Protein AF-A0A7C6RGY5-F1 (afdb_monomer_lite)

Structure (mmCIF, N/CA/C/O backbone):
data_AF-A0A7C6RGY5-F1
#
_entry.id   AF-A0A7C6RGY5-F1
#
loop_
_atom_site.group_PDB
_atom_site.id
_atom_site.type_symbol
_atom_site.label_atom_id
_atom_site.label_alt_id
_atom_site.label_comp_id
_atom_site.label_asym_id
_atom_site.label_entity_id
_atom_site.label_seq_id
_atom_site.pdbx_PDB_ins_code
_atom_site.Cartn_x
_atom_site.Cartn_y
_atom_site.Cartn_z
_atom_site.occupancy
_atom_site.B_iso_or_equiv
_atom_site.auth_seq_id
_atom_site.auth_comp_id
_atom_site.auth_asym_id
_atom_site.auth_atom_id
_atom_site.pdbx_PDB_model_num
ATOM 1 N N . PHE A 1 1 ? 31.732 -3.928 -1.307 1.00 46.62 1 PHE A N 1
ATOM 2 C CA . PHE A 1 1 ? 31.475 -3.858 -2.756 1.00 46.62 1 PHE A CA 1
ATOM 3 C C . PHE A 1 1 ? 30.424 -2.795 -2.995 1.00 46.62 1 PHE A C 1
ATOM 5 O O . PHE A 1 1 ? 29.239 -3.044 -2.845 1.00 46.62 1 PHE A O 1
ATOM 12 N N . ALA A 1 2 ? 30.894 -1.570 -3.210 1.00 48.50 2 ALA A N 1
ATOM 13 C CA . ALA A 1 2 ? 30.064 -0.435 -3.572 1.00 48.50 2 ALA A CA 1
ATOM 14 C C . ALA A 1 2 ? 29.939 -0.418 -5.101 1.00 48.50 2 ALA A C 1
ATOM 16 O O . ALA A 1 2 ? 30.964 -0.424 -5.782 1.00 48.50 2 ALA A O 1
ATOM 17 N N . GLY A 1 3 ? 28.709 -0.424 -5.619 1.00 54.06 3 GLY A N 1
ATOM 18 C CA . GLY A 1 3 ? 28.431 -0.289 -7.050 1.00 54.06 3 GLY A CA 1
ATOM 19 C C . GLY A 1 3 ? 27.395 -1.284 -7.566 1.00 54.06 3 GLY A C 1
ATOM 20 O O . GLY A 1 3 ? 27.768 -2.262 -8.200 1.00 54.06 3 GLY A O 1
ATOM 21 N N . GLY A 1 4 ? 26.112 -1.005 -7.330 1.00 47.78 4 GLY A N 1
ATOM 22 C CA . GLY A 1 4 ? 24.987 -1.634 -8.029 1.00 47.78 4 GLY A CA 1
ATOM 23 C C . GLY A 1 4 ? 24.182 -0.545 -8.735 1.00 47.78 4 GLY A C 1
ATOM 24 O O . GLY A 1 4 ? 23.788 0.436 -8.107 1.00 47.78 4 GLY A O 1
ATOM 25 N N . ARG A 1 5 ? 24.067 -0.666 -10.056 1.00 60.47 5 ARG A N 1
ATOM 26 C CA . ARG A 1 5 ? 23.446 0.270 -11.003 1.00 60.47 5 ARG A CA 1
ATOM 27 C C . ARG A 1 5 ? 21.914 0.138 -10.980 1.00 60.47 5 ARG A C 1
ATOM 29 O O . ARG A 1 5 ? 21.368 -0.819 -10.444 1.00 60.47 5 ARG A O 1
ATOM 36 N N . GLY A 1 6 ? 21.220 1.114 -11.573 1.00 54.25 6 GLY A N 1
ATOM 37 C CA . GLY A 1 6 ? 19.752 1.201 -11.662 1.00 54.25 6 GLY A CA 1
ATOM 38 C C . GLY A 1 6 ? 19.055 0.134 -12.524 1.00 54.25 6 GLY A C 1
ATOM 39 O O . GLY A 1 6 ? 17.954 0.382 -13.005 1.00 54.25 6 GLY A O 1
ATOM 40 N N . ASP A 1 7 ? 19.693 -1.012 -12.741 1.00 56.50 7 ASP A N 1
ATOM 41 C CA . ASP A 1 7 ? 19.262 -2.151 -13.555 1.00 56.50 7 ASP A CA 1
ATOM 42 C C . ASP A 1 7 ? 19.244 -3.486 -12.782 1.00 56.50 7 ASP A C 1
ATOM 44 O O . ASP A 1 7 ? 18.767 -4.491 -13.307 1.00 56.50 7 ASP A O 1
ATOM 48 N N . GLU A 1 8 ? 19.693 -3.517 -11.523 1.00 63.53 8 GLU A N 1
ATOM 49 C CA . GLU A 1 8 ? 19.630 -4.724 -10.696 1.00 63.53 8 GLU A CA 1
ATOM 50 C C . GLU A 1 8 ? 18.254 -4.854 -10.021 1.00 63.53 8 GLU A C 1
ATOM 52 O O . GLU A 1 8 ? 17.800 -3.955 -9.303 1.00 63.53 8 GLU A O 1
ATOM 57 N N . TYR A 1 9 ? 17.573 -5.985 -10.256 1.00 67.44 9 TYR A N 1
ATOM 58 C CA . TYR A 1 9 ? 16.311 -6.321 -9.595 1.00 67.44 9 TYR A CA 1
ATOM 59 C C . TYR A 1 9 ? 16.514 -6.284 -8.079 1.00 67.44 9 TYR A C 1
ATOM 61 O O . TYR A 1 9 ? 17.121 -7.176 -7.487 1.00 67.44 9 TYR A O 1
ATOM 69 N N . THR A 1 10 ? 16.012 -5.226 -7.448 1.00 77.00 10 THR A N 1
ATOM 70 C CA . THR A 1 10 ? 16.072 -5.081 -6.000 1.00 77.00 10 THR A CA 1
ATOM 71 C C . THR A 1 10 ? 14.857 -5.779 -5.400 1.00 77.00 10 THR A C 1
ATOM 73 O O . THR A 1 10 ? 13.738 -5.294 -5.585 1.00 77.00 10 THR A O 1
ATOM 76 N N . PRO A 1 11 ? 15.034 -6.896 -4.672 1.00 84.88 11 PRO A N 1
ATOM 77 C CA . PRO A 1 11 ? 13.931 -7.508 -3.947 1.00 84.88 11 PRO A CA 1
ATOM 78 C C . PRO A 1 11 ? 13.323 -6.500 -2.966 1.00 84.88 11 PRO A C 1
ATOM 80 O O . PRO A 1 11 ? 14.032 -5.808 -2.225 1.00 84.88 11 PRO A O 1
ATOM 83 N N . ALA A 1 12 ? 11.996 -6.428 -2.969 1.00 88.44 12 ALA A N 1
ATOM 84 C CA . ALA A 1 12 ? 11.230 -5.503 -2.153 1.00 88.44 12 ALA A CA 1
ATOM 85 C C . ALA A 1 12 ? 10.088 -6.230 -1.441 1.00 88.44 12 ALA A C 1
ATOM 87 O O . ALA A 1 12 ? 9.511 -7.179 -1.972 1.00 88.44 12 ALA A O 1
ATOM 88 N N . VAL A 1 13 ? 9.767 -5.765 -0.237 1.00 92.19 13 VAL A N 1
ATOM 89 C CA . VAL A 1 13 ? 8.697 -6.302 0.606 1.00 92.19 13 VAL A CA 1
ATOM 90 C C . VAL A 1 13 ? 7.776 -5.157 1.004 1.00 92.19 13 VAL A C 1
ATOM 92 O O . VAL A 1 13 ? 8.243 -4.083 1.387 1.00 92.19 13 VAL A O 1
ATOM 95 N N . ILE A 1 14 ? 6.467 -5.394 0.928 1.00 94.31 14 ILE A N 1
ATOM 96 C CA . ILE A 1 14 ? 5.479 -4.566 1.619 1.00 94.31 14 ILE A CA 1
ATOM 97 C C . ILE A 1 14 ? 5.295 -5.146 3.018 1.00 94.31 14 ILE A C 1
ATOM 99 O O . ILE A 1 14 ? 4.919 -6.309 3.157 1.00 94.31 14 ILE A O 1
ATOM 103 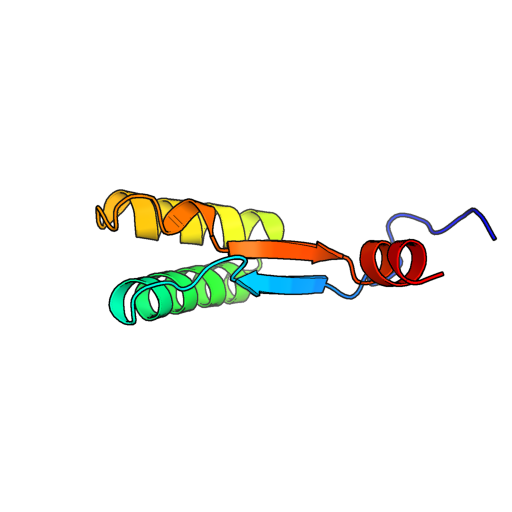N N . ALA A 1 15 ? 5.557 -4.341 4.043 1.00 93.25 15 ALA A N 1
ATOM 104 C CA . ALA A 1 15 ? 5.360 -4.722 5.436 1.00 93.25 15 ALA A CA 1
ATOM 105 C C . ALA A 1 15 ? 4.308 -3.834 6.106 1.00 93.25 15 ALA A C 1
ATOM 107 O O . ALA A 1 15 ? 4.139 -2.669 5.745 1.00 93.25 15 ALA A O 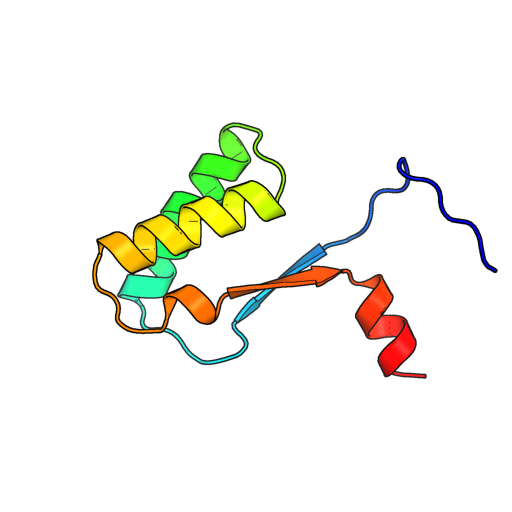1
ATOM 108 N N . MET A 1 16 ? 3.623 -4.387 7.107 1.00 95.75 16 MET A N 1
ATOM 109 C CA . MET A 1 16 ? 2.701 -3.649 7.970 1.00 95.75 16 MET A CA 1
ATOM 110 C C . MET A 1 16 ? 3.422 -3.352 9.283 1.00 95.75 16 MET A C 1
ATOM 112 O O . MET A 1 16 ? 3.606 -4.250 10.101 1.00 95.75 16 MET A O 1
ATOM 116 N N . GLN A 1 17 ? 3.887 -2.111 9.469 1.00 91.75 17 GLN A N 1
ATOM 117 C CA . GLN A 1 17 ? 4.689 -1.747 10.653 1.00 91.75 17 GLN A CA 1
ATOM 118 C C . GLN A 1 17 ? 3.873 -1.733 11.964 1.00 91.75 17 GLN A C 1
ATOM 120 O O . GLN A 1 17 ? 4.435 -1.802 13.052 1.00 91.75 17 GLN A O 1
ATOM 125 N N . PHE A 1 18 ? 2.545 -1.675 11.848 1.00 93.50 18 PHE A N 1
ATOM 126 C CA . PHE A 1 18 ? 1.552 -1.811 12.912 1.00 93.50 18 PHE A CA 1
ATOM 127 C C . PHE A 1 18 ? 0.413 -2.714 12.418 1.00 93.50 18 PHE A C 1
ATOM 129 O O . PHE A 1 18 ? 0.308 -2.998 11.223 1.00 93.50 18 PHE A O 1
ATOM 136 N N . ALA A 1 19 ? -0.457 -3.159 13.323 1.00 95.25 19 ALA A N 1
ATOM 137 C CA . ALA A 1 19 ? -1.680 -3.842 12.919 1.00 95.25 19 ALA A CA 1
ATOM 138 C C . ALA A 1 19 ? -2.622 -2.871 12.186 1.00 95.25 19 ALA A C 1
ATOM 140 O O . ALA A 1 19 ? -2.695 -1.689 12.526 1.00 95.25 19 ALA A O 1
ATOM 141 N N . ILE A 1 20 ? -3.347 -3.393 11.201 1.00 96.50 20 ILE A N 1
ATOM 142 C CA . ILE A 1 20 ? -4.447 -2.707 10.517 1.00 96.50 20 ILE A CA 1
ATOM 143 C C . ILE A 1 20 ? -5.712 -3.553 10.640 1.00 96.50 20 ILE A C 1
ATOM 145 O O . ILE A 1 20 ? -5.640 -4.761 10.878 1.00 96.50 20 ILE A O 1
ATOM 149 N N . SER A 1 21 ? -6.865 -2.918 10.484 1.00 97.62 21 SER A N 1
ATOM 150 C CA . SER A 1 21 ? -8.154 -3.601 10.444 1.00 97.62 21 SER A CA 1
ATOM 151 C C . SER A 1 21 ? -8.302 -4.483 9.195 1.00 97.62 21 SER A C 1
ATOM 153 O O . SER A 1 21 ? -7.656 -4.260 8.171 1.00 97.62 21 SER A O 1
ATOM 155 N N . ASP A 1 22 ? -9.198 -5.472 9.254 1.00 97.19 22 ASP A N 1
ATOM 156 C CA . ASP A 1 22 ? -9.508 -6.356 8.117 1.00 97.19 22 ASP A CA 1
ATOM 157 C C . ASP A 1 22 ? -10.060 -5.581 6.903 1.00 97.19 22 ASP A C 1
ATOM 159 O O . ASP A 1 22 ? -9.673 -5.812 5.754 1.00 97.19 22 ASP A O 1
ATOM 163 N N . VAL A 1 23 ? -10.891 -4.567 7.169 1.00 97.25 23 VAL A N 1
ATOM 164 C CA . VAL A 1 23 ? -11.408 -3.650 6.142 1.00 97.25 23 VAL A CA 1
ATOM 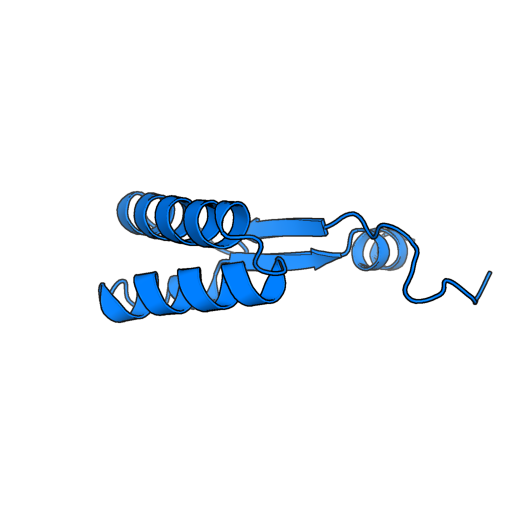165 C C . VAL A 1 23 ? -10.259 -2.896 5.471 1.00 97.25 23 VAL A C 1
ATOM 167 O O . VAL A 1 23 ? -10.201 -2.824 4.243 1.00 97.25 23 VAL A O 1
ATOM 170 N N . ALA A 1 24 ? -9.311 -2.376 6.252 1.00 97.44 24 ALA A N 1
ATOM 171 C CA . ALA A 1 24 ? -8.149 -1.680 5.717 1.00 97.44 24 ALA A CA 1
ATOM 172 C C . ALA A 1 24 ? -7.212 -2.596 4.934 1.00 97.44 24 ALA A C 1
ATOM 174 O O . ALA A 1 24 ? -6.731 -2.192 3.877 1.00 97.44 24 ALA A O 1
ATOM 175 N N . ALA A 1 25 ? -7.001 -3.830 5.395 1.00 97.44 25 ALA A N 1
ATOM 176 C CA . ALA A 1 25 ? -6.237 -4.835 4.664 1.00 97.44 25 ALA A CA 1
ATOM 177 C C . ALA A 1 25 ? -6.881 -5.157 3.308 1.00 97.44 25 ALA A C 1
ATOM 179 O O . ALA A 1 25 ? -6.180 -5.229 2.299 1.00 97.44 25 ALA A O 1
ATOM 180 N N . THR A 1 26 ? -8.210 -5.275 3.267 1.00 98.19 26 THR A N 1
ATOM 181 C CA . THR A 1 26 ? -8.965 -5.532 2.033 1.00 98.19 26 THR A CA 1
ATOM 182 C C . THR A 1 26 ? -8.852 -4.369 1.048 1.00 98.19 26 THR A C 1
ATOM 184 O O . THR A 1 26 ? -8.501 -4.583 -0.112 1.00 98.19 26 THR A O 1
ATOM 187 N N . VAL A 1 27 ? -9.091 -3.131 1.501 1.00 98.25 27 VAL A N 1
ATOM 188 C CA . VAL A 1 27 ? -8.968 -1.923 0.661 1.00 98.25 27 VAL A CA 1
ATOM 189 C C . VAL A 1 27 ? -7.538 -1.758 0.151 1.00 98.25 27 VAL A C 1
ATOM 191 O O . VAL A 1 27 ? -7.332 -1.501 -1.035 1.00 98.25 27 VAL A O 1
ATOM 194 N N . PHE A 1 28 ? -6.551 -1.947 1.031 1.00 98.38 28 PHE A N 1
ATOM 195 C CA . PHE A 1 28 ? -5.140 -1.897 0.670 1.00 98.38 28 PHE A CA 1
ATOM 196 C C . PHE A 1 28 ? -4.808 -2.920 -0.418 1.00 98.38 28 PHE A C 1
ATOM 198 O O . PHE A 1 28 ? -4.266 -2.545 -1.454 1.00 98.38 28 PHE A O 1
ATOM 205 N N . ALA A 1 29 ? -5.132 -4.197 -0.194 1.00 98.00 29 ALA A N 1
ATOM 206 C CA . ALA A 1 29 ? -4.789 -5.275 -1.114 1.00 98.00 29 ALA A CA 1
ATOM 207 C C . ALA A 1 29 ? -5.465 -5.083 -2.474 1.00 98.00 29 ALA A C 1
ATOM 209 O O . ALA A 1 29 ? -4.805 -5.217 -3.502 1.00 98.00 29 ALA A O 1
ATOM 210 N N . HIS A 1 30 ? -6.750 -4.720 -2.481 1.00 98.38 30 HIS A N 1
ATOM 211 C CA . HIS A 1 30 ? -7.492 -4.472 -3.711 1.00 98.38 30 HIS A CA 1
ATOM 212 C C . HIS A 1 30 ? -6.820 -3.387 -4.558 1.00 98.38 30 HIS A C 1
ATOM 214 O O . HIS A 1 30 ? -6.474 -3.632 -5.712 1.00 98.38 30 HIS A O 1
ATOM 220 N N . GLU A 1 31 ? -6.578 -2.209 -3.984 1.00 98.50 31 GLU A N 1
ATOM 221 C CA . GLU A 1 31 ? -6.003 -1.089 -4.732 1.00 98.50 31 GLU A CA 1
ATOM 222 C C . GLU A 1 31 ? -4.538 -1.340 -5.111 1.00 98.50 31 GLU A C 1
ATOM 224 O O . GLU A 1 31 ? -4.125 -1.076 -6.239 1.00 98.50 31 GLU A O 1
ATOM 229 N N . PHE A 1 32 ? -3.746 -1.903 -4.193 1.00 98.38 32 PHE A N 1
ATOM 230 C CA . PHE A 1 32 ? -2.333 -2.181 -4.433 1.00 98.38 32 PHE A CA 1
ATOM 231 C C . PHE A 1 32 ? -2.136 -3.194 -5.564 1.00 98.38 32 PHE A C 1
ATOM 233 O O . PHE A 1 32 ? -1.328 -2.959 -6.468 1.00 98.38 32 PHE A O 1
ATOM 240 N N . TYR A 1 33 ? -2.864 -4.316 -5.536 1.00 97.88 33 TYR A N 1
ATOM 241 C CA . TYR A 1 33 ? -2.742 -5.336 -6.576 1.00 97.88 33 TYR A CA 1
ATOM 242 C C . TYR A 1 33 ? -3.364 -4.892 -7.899 1.00 97.88 33 TYR A C 1
ATOM 244 O O . TYR A 1 33 ? -2.816 -5.248 -8.939 1.00 97.88 33 TYR A O 1
ATOM 252 N N . THR A 1 34 ? -4.411 -4.060 -7.881 1.00 98.62 34 THR A N 1
ATOM 253 C CA . THR A 1 34 ? -4.954 -3.435 -9.101 1.00 98.62 34 THR A CA 1
ATOM 254 C C . THR A 1 34 ? -3.912 -2.528 -9.754 1.00 98.62 34 THR A C 1
ATOM 256 O O . THR A 1 34 ? -3.515 -2.779 -10.886 1.00 98.62 34 THR A O 1
ATOM 259 N N . ALA A 1 35 ? -3.360 -1.555 -9.021 1.00 98.31 35 ALA A N 1
ATOM 260 C CA . ALA A 1 35 ? -2.343 -0.649 -9.561 1.00 98.31 35 ALA A CA 1
ATOM 261 C C . ALA A 1 35 ? -1.084 -1.398 -10.038 1.00 98.31 35 ALA A C 1
ATOM 263 O O . ALA A 1 35 ? -0.477 -1.046 -11.049 1.00 98.31 35 ALA A O 1
ATOM 264 N N . THR A 1 36 ? -0.693 -2.462 -9.329 1.00 97.31 36 THR A N 1
ATOM 265 C CA . THR A 1 36 ? 0.420 -3.325 -9.751 1.00 97.31 36 THR A CA 1
ATOM 266 C C . THR A 1 36 ? 0.096 -4.060 -11.054 1.00 97.31 36 THR A C 1
ATOM 268 O O . THR A 1 36 ? 0.942 -4.106 -11.947 1.00 97.31 36 THR A O 1
ATOM 271 N N . ALA A 1 37 ? -1.115 -4.610 -11.188 1.00 98.19 37 ALA A N 1
ATOM 272 C CA . ALA A 1 37 ? -1.572 -5.261 -12.416 1.00 98.19 37 ALA A CA 1
ATOM 273 C C . ALA A 1 37 ? -1.6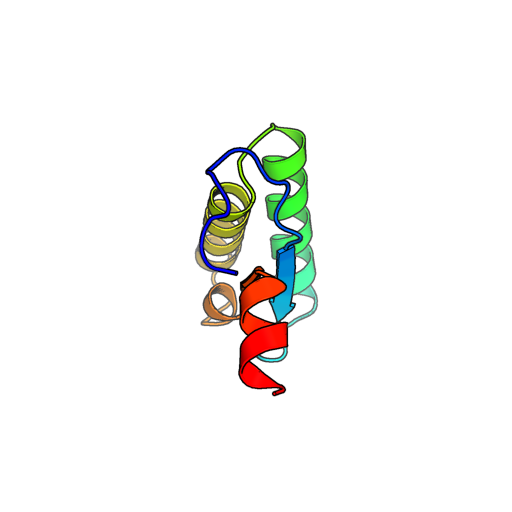63 -4.276 -13.596 1.00 98.19 37 ALA A C 1
ATOM 275 O O . ALA A 1 37 ? -1.354 -4.653 -14.724 1.00 98.19 37 ALA A O 1
ATOM 276 N N . ASP A 1 38 ? -1.969 -3.007 -13.320 1.00 98.12 38 ASP A N 1
ATOM 277 C CA . ASP A 1 38 ? -1.954 -1.910 -14.296 1.00 98.12 38 ASP A CA 1
ATOM 278 C C . ASP A 1 38 ? -0.530 -1.447 -14.676 1.00 98.12 38 ASP A C 1
ATOM 280 O O . ASP A 1 38 ? -0.355 -0.533 -15.483 1.00 98.12 38 ASP A O 1
ATOM 284 N N . GLY A 1 39 ? 0.514 -2.068 -14.115 1.00 96.69 39 GLY A N 1
ATOM 285 C CA . GLY A 1 39 ? 1.915 -1.813 -14.460 1.00 96.69 39 GLY A CA 1
ATOM 286 C C . GLY A 1 39 ? 2.575 -0.680 -13.672 1.00 96.69 39 GLY A C 1
ATOM 287 O O . GLY A 1 39 ? 3.648 -0.205 -14.055 1.00 96.69 39 GLY A O 1
ATOM 288 N N . TYR A 1 40 ? 1.973 -0.228 -12.570 1.00 97.31 40 TYR A N 1
ATOM 289 C CA . TYR A 1 40 ? 2.562 0.818 -11.741 1.00 97.31 40 TYR A CA 1
ATOM 290 C C . TYR A 1 40 ? 3.798 0.281 -11.010 1.00 97.31 40 TYR A C 1
ATOM 292 O O . TYR A 1 40 ? 3.822 -0.844 -10.509 1.00 97.31 40 TYR A O 1
ATOM 300 N N . ALA A 1 41 ? 4.824 1.125 -10.866 1.00 93.81 41 ALA A N 1
ATOM 301 C CA . ALA A 1 41 ? 5.946 0.823 -9.980 1.00 93.81 41 ALA A CA 1
ATOM 302 C C . ALA A 1 41 ? 5.454 0.624 -8.533 1.00 93.81 41 ALA A C 1
ATOM 304 O O . ALA A 1 41 ? 4.551 1.334 -8.089 1.00 93.81 41 ALA A O 1
ATOM 305 N N . LEU A 1 42 ? 6.092 -0.264 -7.759 1.00 93.81 42 LEU A N 1
ATOM 306 C CA . LEU A 1 42 ? 5.645 -0.633 -6.401 1.00 93.81 42 LEU A CA 1
ATOM 307 C C . LEU A 1 42 ? 5.414 0.572 -5.475 1.00 93.81 42 LEU A C 1
ATOM 309 O O . LEU A 1 42 ? 4.439 0.610 -4.730 1.00 93.81 42 LEU A O 1
ATOM 313 N N . GLY A 1 43 ? 6.278 1.591 -5.538 1.00 94.06 43 GLY A N 1
ATOM 314 C CA . GLY A 1 43 ? 6.100 2.821 -4.760 1.00 94.06 43 GLY A CA 1
ATOM 315 C C . GLY A 1 43 ? 4.878 3.646 -5.190 1.00 94.06 43 GLY A C 1
ATOM 316 O O . GLY A 1 43 ? 4.225 4.265 -4.349 1.00 94.06 43 GLY A O 1
ATOM 317 N N . ALA A 1 44 ? 4.542 3.631 -6.482 1.00 96.69 44 ALA A N 1
ATOM 318 C CA . ALA A 1 44 ? 3.341 4.271 -7.007 1.00 96.69 44 ALA A CA 1
ATOM 319 C C . ALA A 1 44 ? 2.083 3.476 -6.631 1.00 96.69 44 ALA A C 1
ATOM 321 O O . ALA A 1 44 ? 1.142 4.077 -6.121 1.00 96.69 44 ALA A O 1
ATOM 322 N N . ALA A 1 45 ? 2.100 2.146 -6.759 1.00 98.12 45 ALA A N 1
ATOM 323 C CA . ALA A 1 45 ? 1.010 1.279 -6.306 1.00 98.12 45 ALA A CA 1
ATOM 324 C C . ALA A 1 45 ? 0.737 1.441 -4.798 1.00 98.12 45 ALA A C 1
ATOM 326 O O . ALA A 1 45 ? -0.404 1.631 -4.383 1.00 98.12 45 ALA A O 1
ATOM 327 N N . LEU A 1 46 ? 1.790 1.490 -3.971 1.00 97.56 46 LEU A N 1
ATOM 328 C CA . LEU A 1 46 ? 1.672 1.787 -2.539 1.00 97.56 46 LEU A CA 1
ATOM 329 C C . LEU A 1 46 ? 1.053 3.171 -2.295 1.00 97.56 46 LEU A C 1
ATOM 331 O O . LEU A 1 46 ? 0.250 3.347 -1.381 1.00 97.56 46 LEU A O 1
ATOM 335 N N . ARG A 1 47 ? 1.414 4.183 -3.089 1.00 97.81 47 ARG A N 1
ATOM 336 C CA . ARG A 1 47 ? 0.816 5.516 -2.961 1.00 97.81 47 ARG A CA 1
ATOM 337 C C . ARG A 1 47 ? -0.683 5.495 -3.256 1.00 97.81 47 ARG A C 1
ATOM 339 O O . ARG A 1 47 ? -1.422 6.113 -2.495 1.00 97.81 47 ARG A O 1
ATOM 346 N N . GLU A 1 48 ? -1.117 4.817 -4.313 1.00 98.31 48 GLU A N 1
ATOM 347 C CA . GLU A 1 48 ? -2.543 4.736 -4.653 1.00 98.31 48 GLU A CA 1
ATOM 348 C C . GLU A 1 48 ? -3.325 3.945 -3.594 1.00 98.31 48 GLU A C 1
ATOM 350 O O . GLU A 1 48 ? -4.332 4.442 -3.094 1.00 98.31 48 GLU A O 1
ATOM 355 N N . ALA A 1 49 ? -2.784 2.829 -3.096 1.00 98.00 49 ALA A N 1
ATOM 356 C CA . ALA A 1 49 ? -3.397 2.082 -1.996 1.00 98.00 49 ALA A CA 1
ATOM 357 C C . ALA A 1 49 ? -3.594 2.929 -0.726 1.00 98.00 49 ALA A C 1
ATOM 359 O O . ALA A 1 49 ? -4.666 2.918 -0.119 1.00 98.00 49 ALA A O 1
ATOM 360 N N . ARG A 1 50 ? -2.599 3.747 -0.351 1.00 97.62 50 ARG A N 1
ATOM 361 C CA . ARG A 1 50 ? -2.727 4.669 0.792 1.00 97.62 50 ARG A CA 1
ATOM 362 C C . ARG A 1 50 ? -3.787 5.745 0.568 1.00 97.62 50 ARG A C 1
ATOM 364 O O . ARG A 1 50 ? -4.492 6.098 1.512 1.00 97.62 50 ARG A O 1
ATOM 371 N N . LYS A 1 51 ? -3.932 6.253 -0.660 1.00 97.75 51 LYS A N 1
ATOM 372 C CA . LYS A 1 51 ? -5.016 7.190 -0.991 1.00 97.75 51 LYS A CA 1
ATOM 373 C C . LYS A 1 51 ? -6.377 6.520 -0.861 1.00 97.75 51 LYS A C 1
ATOM 375 O O . LYS A 1 51 ? -7.251 7.112 -0.245 1.00 97.75 51 LYS A O 1
ATOM 380 N N . ALA A 1 52 ? -6.548 5.298 -1.366 1.00 97.56 52 ALA A N 1
ATOM 381 C CA . ALA A 1 52 ? -7.808 4.570 -1.238 1.00 97.56 52 ALA A CA 1
ATOM 382 C C . ALA A 1 52 ? -8.197 4.362 0.235 1.00 97.56 52 ALA A C 1
ATOM 384 O O . ALA A 1 52 ? -9.326 4.661 0.620 1.00 97.56 52 ALA A O 1
ATOM 385 N N . MET A 1 53 ? -7.248 3.953 1.085 1.00 97.12 53 MET A N 1
ATOM 386 C CA . MET A 1 53 ? -7.476 3.836 2.533 1.00 97.12 53 MET A CA 1
ATOM 387 C C . MET A 1 53 ? -7.866 5.177 3.174 1.00 97.12 53 MET A C 1
ATOM 389 O O . MET A 1 53 ? -8.777 5.230 4.000 1.00 97.12 53 MET A O 1
ATOM 393 N N . PHE A 1 54 ? -7.198 6.267 2.781 1.00 94.50 54 PHE A N 1
ATOM 394 C CA . PHE A 1 54 ? -7.508 7.615 3.259 1.00 94.50 54 PHE A CA 1
ATOM 395 C C . PHE A 1 54 ? -8.908 8.072 2.821 1.00 94.50 54 PHE A C 1
ATOM 397 O O . PHE A 1 54 ? -9.673 8.592 3.631 1.00 94.50 54 PHE A O 1
ATOM 404 N N . THR A 1 55 ? -9.278 7.834 1.560 1.00 95.56 55 THR A N 1
ATOM 405 C CA . THR A 1 55 ? -10.599 8.163 1.007 1.00 95.56 55 THR A CA 1
ATOM 406 C C . THR A 1 55 ? -11.719 7.371 1.680 1.00 95.56 55 THR A C 1
ATOM 408 O O . THR A 1 55 ? -12.799 7.917 1.888 1.00 95.56 55 THR A O 1
ATOM 411 N N . GLN A 1 56 ? -11.454 6.129 2.087 1.00 93.44 56 GLN A N 1
ATOM 412 C CA . GLN A 1 56 ? -12.374 5.297 2.873 1.00 93.44 56 GLN A CA 1
ATOM 413 C C . GLN A 1 56 ? -12.418 5.675 4.368 1.00 93.44 56 GLN A C 1
ATOM 415 O O . GLN A 1 56 ? -13.074 4.998 5.153 1.00 93.44 56 GLN A O 1
ATOM 420 N N . GLN A 1 57 ? -11.735 6.755 4.777 1.00 90.69 57 GLN A N 1
ATOM 421 C CA . GLN A 1 57 ? -11.767 7.307 6.138 1.00 90.69 57 GLN A CA 1
ATOM 422 C C . GLN A 1 57 ? -11.331 6.305 7.225 1.00 90.69 57 GLN A C 1
ATOM 424 O O . GLN A 1 57 ? -11.772 6.385 8.371 1.00 90.69 57 GLN A O 1
ATOM 429 N N . LEU A 1 58 ? -10.401 5.402 6.896 1.00 88.44 58 LEU A N 1
ATOM 430 C CA . LEU A 1 58 ? -9.888 4.349 7.789 1.00 88.44 58 LEU A CA 1
ATOM 431 C C . LEU A 1 58 ? -8.868 4.867 8.829 1.00 88.44 58 LEU A C 1
ATOM 433 O O . LEU A 1 58 ? -7.905 4.192 9.191 1.00 88.44 58 LEU A O 1
ATOM 437 N N . GLY A 1 59 ? -9.046 6.105 9.294 1.00 89.19 59 GLY A N 1
ATOM 438 C CA . GLY A 1 59 ? -8.176 6.741 10.280 1.00 89.19 59 GLY A CA 1
ATOM 439 C C . GLY A 1 59 ? -6.734 6.912 9.796 1.00 89.19 59 GLY A C 1
ATOM 440 O O . GLY A 1 59 ? -6.489 7.389 8.691 1.00 89.19 59 GLY A O 1
ATOM 441 N N . VAL A 1 60 ? -5.768 6.560 10.647 1.00 92.56 60 VAL A N 1
ATOM 442 C CA . VAL A 1 60 ? -4.321 6.684 10.371 1.00 92.56 60 VAL A CA 1
ATOM 443 C C . VAL A 1 60 ? -3.699 5.405 9.801 1.00 92.56 60 VAL A C 1
ATOM 445 O O . VAL A 1 60 ? -2.500 5.377 9.535 1.00 92.56 60 VAL A O 1
ATOM 448 N N . GLU A 1 61 ? -4.498 4.357 9.573 1.00 96.31 61 GLU A N 1
ATOM 449 C CA . GLU A 1 61 ? -4.011 3.049 9.107 1.00 96.31 61 GLU A CA 1
ATOM 450 C C . GLU A 1 61 ? -3.362 3.119 7.717 1.00 96.31 61 GLU A C 1
ATOM 452 O O . GLU A 1 61 ? -2.498 2.306 7.396 1.00 96.31 61 GLU A O 1
ATOM 457 N N . TRP A 1 62 ? -3.692 4.134 6.909 1.00 95.19 62 TRP A N 1
ATOM 458 C CA . TRP A 1 62 ? -3.038 4.388 5.619 1.00 95.19 62 TRP A CA 1
ATOM 459 C C . TRP A 1 62 ? -1.525 4.627 5.745 1.00 95.19 62 TRP A C 1
ATOM 461 O O . TRP A 1 62 ? -0.794 4.437 4.778 1.00 95.19 62 TRP A O 1
ATOM 471 N N . ALA A 1 63 ? -1.028 5.052 6.908 1.00 94.38 63 ALA A N 1
ATOM 472 C CA . ALA A 1 63 ? 0.398 5.286 7.127 1.00 94.38 63 ALA A CA 1
ATOM 473 C C . ALA A 1 63 ? 1.168 4.005 7.503 1.00 94.38 63 ALA A C 1
ATOM 475 O O . ALA A 1 63 ? 2.394 4.035 7.614 1.00 94.38 63 ALA A O 1
ATOM 476 N N . THR A 1 64 ? 0.469 2.888 7.713 1.00 95.56 64 THR A N 1
ATOM 477 C CA . THR A 1 64 ? 1.045 1.630 8.199 1.00 95.56 64 THR A CA 1
ATOM 478 C C . THR A 1 64 ? 1.792 0.806 7.139 1.00 95.56 64 THR A C 1
ATOM 480 O O . THR A 1 64 ? 2.843 0.254 7.474 1.00 95.56 64 THR A O 1
ATOM 483 N N . PRO A 1 65 ? 1.322 0.691 5.881 1.00 95.69 65 PRO A N 1
ATOM 484 C CA . PRO A 1 65 ? 2.030 -0.088 4.872 1.00 95.69 65 PRO A CA 1
ATOM 485 C C . PRO A 1 65 ? 3.327 0.613 4.438 1.00 95.69 65 PRO A C 1
ATOM 487 O O . PRO A 1 65 ? 3.311 1.769 4.002 1.00 95.69 65 PRO A O 1
ATOM 490 N N . VAL A 1 66 ? 4.454 -0.096 4.529 1.00 94.88 66 VAL A N 1
ATOM 491 C CA . VAL A 1 66 ? 5.790 0.410 4.183 1.00 94.88 66 VAL A CA 1
ATOM 492 C C . VAL A 1 66 ? 6.443 -0.441 3.098 1.00 94.88 66 VAL A C 1
ATOM 494 O O . VAL A 1 66 ? 6.338 -1.666 3.107 1.00 94.88 66 VAL A O 1
ATOM 497 N N . LEU A 1 67 ? 7.131 0.215 2.159 1.00 92.62 67 LEU A N 1
ATOM 498 C CA . LEU A 1 67 ? 7.968 -0.448 1.160 1.00 92.62 67 LEU A CA 1
ATOM 499 C C . LEU A 1 67 ? 9.397 -0.540 1.693 1.00 92.62 67 LEU A C 1
ATOM 501 O O . LEU A 1 67 ? 10.067 0.479 1.863 1.00 92.62 67 LEU A O 1
ATOM 505 N N . CYS A 1 68 ? 9.864 -1.759 1.931 1.00 85.00 68 CYS A N 1
ATOM 506 C CA . CYS A 1 68 ? 11.216 -2.032 2.395 1.00 85.00 68 CYS A CA 1
ATOM 507 C C . CYS A 1 68 ? 12.024 -2.698 1.279 1.00 85.00 68 CYS A C 1
ATOM 509 O O . CYS A 1 68 ? 11.607 -3.712 0.719 1.00 85.00 68 CYS A O 1
ATOM 511 N N . GLY A 1 69 ? 13.202 -2.151 0.976 1.00 82.19 69 GLY A N 1
ATOM 512 C CA . GLY A 1 69 ? 14.196 -2.851 0.164 1.00 82.19 69 GLY A CA 1
ATOM 513 C C . GLY A 1 69 ? 14.929 -3.888 1.013 1.00 82.19 69 GLY A C 1
ATOM 514 O O . GLY A 1 69 ? 15.357 -3.574 2.125 1.00 82.19 69 GLY A O 1
ATOM 515 N N . VAL A 1 70 ? 15.114 -5.106 0.496 1.00 70.19 70 VAL A N 1
ATOM 516 C CA . VAL A 1 70 ? 15.803 -6.185 1.238 1.00 70.19 70 VAL A CA 1
ATOM 517 C C . VAL A 1 70 ? 17.256 -5.826 1.574 1.00 70.19 70 VAL A C 1
ATOM 519 O O . VAL A 1 70 ? 17.779 -6.236 2.608 1.00 70.19 70 VAL A O 1
ATOM 522 N N . TRP A 1 71 ? 17.892 -4.995 0.746 1.00 62.12 71 TRP A N 1
ATOM 523 C CA . TRP A 1 71 ? 19.261 -4.519 0.959 1.00 62.12 71 TRP A CA 1
ATOM 524 C C . TRP A 1 71 ? 19.436 -3.711 2.248 1.00 62.12 71 TRP A C 1
ATOM 526 O O . TRP A 1 71 ? 20.480 -3.807 2.887 1.00 62.12 71 TRP A O 1
ATOM 536 N N . LEU A 1 72 ? 18.410 -2.958 2.659 1.00 59.53 72 LEU A N 1
ATOM 537 C CA . LEU A 1 72 ? 18.460 -2.156 3.883 1.00 59.53 72 LEU A CA 1
ATOM 538 C C . LEU A 1 72 ? 18.432 -3.044 5.141 1.00 59.53 72 LEU A C 1
ATOM 540 O O . LEU A 1 72 ? 19.036 -2.710 6.155 1.00 59.53 72 LEU A O 1
ATOM 544 N N . TRP A 1 73 ? 17.766 -4.199 5.064 1.00 57.56 73 TRP A N 1
ATOM 545 C CA . TRP A 1 73 ? 17.655 -5.150 6.173 1.00 57.56 73 TRP A CA 1
ATOM 546 C C . TRP A 1 73 ? 18.929 -5.973 6.386 1.00 57.56 73 TRP A C 1
ATOM 548 O O . TRP A 1 73 ? 19.311 -6.222 7.525 1.00 57.56 73 TRP A O 1
ATOM 558 N N . LEU A 1 74 ? 19.628 -6.343 5.310 1.00 58.44 74 LEU A N 1
ATOM 559 C CA . LEU A 1 74 ? 20.909 -7.056 5.398 1.00 58.44 74 LEU A CA 1
ATOM 560 C C . LEU A 1 74 ? 22.034 -6.211 6.018 1.00 58.44 74 LEU A C 1
ATOM 562 O O . LEU A 1 74 ? 22.920 -6.774 6.648 1.00 58.44 74 LEU A O 1
ATOM 566 N N . GLN A 1 75 ? 21.996 -4.883 5.877 1.00 57.41 75 GLN A N 1
ATOM 567 C CA . GLN A 1 75 ? 22.992 -3.981 6.478 1.00 57.41 75 GLN A CA 1
ATOM 568 C C . GLN A 1 75 ? 22.693 -3.628 7.940 1.00 57.41 75 GLN A C 1
ATOM 570 O O . GLN A 1 75 ? 23.607 -3.310 8.691 1.00 57.41 75 GLN A O 1
ATOM 575 N N . ALA A 1 76 ? 21.424 -3.663 8.350 1.00 55.19 76 ALA A N 1
ATOM 576 C CA . ALA A 1 76 ? 21.031 -3.387 9.731 1.00 55.19 76 ALA A CA 1
ATOM 577 C C . ALA A 1 76 ? 21.228 -4.596 10.668 1.00 55.19 76 ALA A C 1
ATOM 579 O O . ALA A 1 76 ? 21.226 -4.431 11.885 1.00 55.19 76 ALA A O 1
ATOM 580 N N . ALA A 1 77 ? 21.381 -5.802 10.110 1.00 53.75 77 ALA A N 1
ATOM 581 C CA . ALA A 1 77 ? 21.546 -7.056 10.848 1.00 53.75 77 ALA A CA 1
ATOM 582 C C . ALA A 1 77 ? 23.012 -7.542 10.955 1.00 53.75 77 ALA A C 1
ATOM 584 O O . ALA A 1 77 ? 23.233 -8.686 11.354 1.00 53.75 77 ALA A O 1
ATOM 585 N N . SER A 1 78 ? 23.994 -6.704 10.590 1.00 46.81 78 SER A N 1
ATOM 586 C CA . SER A 1 78 ? 25.439 -7.003 10.602 1.00 46.81 78 SER A CA 1
ATOM 587 C C . SER A 1 78 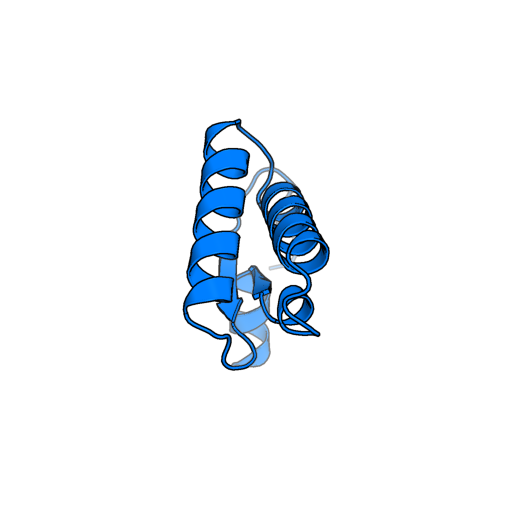? 26.219 -6.159 11.598 1.00 46.81 78 SER A C 1
ATOM 589 O O . SER A 1 78 ? 25.992 -4.928 11.583 1.00 46.81 78 SER A O 1
#

Sequence (78 aa):
FAGGRGDEYTPAVIAMQFAISDVAATVFAHEFYTATADGYALGAALREARKAMFTQQLGVEWATPVLCGVWLWLQAAS

pLDDT: mean 86.09, std 16.85, range [46.62, 98.62]

Secondary structure (DSSP, 8-state):
-----TTS---EEEEESS---HHHHHHHHHHHHHHHHTT--HHHHHHHHHHHHHHTT-TT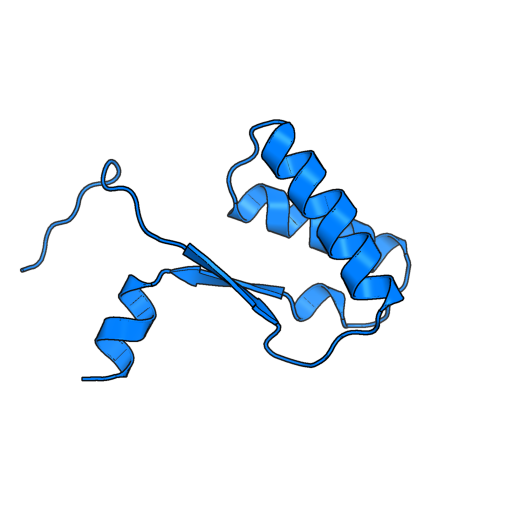GGG-EEEEEHHHHHHHT-

Radius of gyration: 14.39 Å; chains: 1; bounding box: 44×16×27 Å

Foldseek 3Di:
DPDDDPPDPFDKDWDFQDDADPVLVVLLCVQLVVCVVVVDDNVVSLVRSLVSCVVVVRDPSSVGIDMDTVVVVVVVVD